Protein AF-A0A1I4BLM4-F1 (afdb_monomer)

Foldseek 3Di:
DDDDDDDDDDPPPPPDPDPPPQPLLNVLLVVLCVVLVDDSVVLSVLLVVLLVVCVPPPDPVCSSVSSSVSSVVVRVPVD

pLDDT: mean 79.38, std 16.89, range [45.16, 94.06]

Secondary structure (DSSP, 8-state):
----------------PPPP---HHHHHHHHHHHHHT--HHHHHHHHHHHHHHTTT-S-GGGHHHHHHHHHHHHHTT--

Sequence (79 aa):
MTVVAAEAVPEDDEPLPAPPEASFVDLLVARVSREYGVDPEGVRDRAAAALAAFAGARVQTFVPILVEKRLRASYRGCR

Radius of gyration: 22.93 Å; Cα contacts (8 Å, |Δi|>4): 34; chains: 1; bounding box: 46×56×60 Å

Structure (mmCIF, N/CA/C/O backbone):
data_AF-A0A1I4BLM4-F1
#
_entry.id   AF-A0A1I4BLM4-F1
#
loop_
_atom_site.group_PDB
_atom_site.id
_atom_site.type_symbol
_atom_site.label_atom_id
_atom_site.label_alt_id
_atom_site.label_comp_id
_atom_site.label_asym_id
_atom_site.label_entity_id
_atom_site.label_seq_id
_atom_site.pdbx_PDB_ins_code
_atom_site.Cartn_x
_atom_site.Cartn_y
_atom_site.Cartn_z
_atom_site.occupancy
_atom_site.B_iso_or_equiv
_atom_site.auth_seq_id
_atom_site.auth_comp_id
_atom_site.auth_asym_id
_atom_site.auth_atom_id
_atom_site.pdbx_PDB_model_num
ATOM 1 N N . MET A 1 1 ? -28.052 50.341 -44.735 1.00 45.50 1 MET A N 1
ATOM 2 C CA . MET A 1 1 ? -28.918 49.151 -44.661 1.00 45.50 1 MET A CA 1
ATOM 3 C C . MET A 1 1 ? -28.035 47.929 -44.848 1.00 45.50 1 MET A C 1
ATOM 5 O O . MET A 1 1 ? -27.961 47.437 -45.957 1.00 45.50 1 MET A O 1
ATOM 9 N N . THR A 1 2 ? -27.344 47.497 -43.787 1.00 47.22 2 THR A N 1
ATOM 10 C CA . THR A 1 2 ? -26.796 46.136 -43.653 1.00 47.22 2 THR A CA 1
ATOM 11 C C . THR A 1 2 ? -26.537 45.902 -42.168 1.00 47.22 2 THR A C 1
ATOM 13 O O . THR A 1 2 ? -25.812 46.672 -41.542 1.00 47.22 2 THR A O 1
ATOM 16 N N . VAL A 1 3 ? -27.201 44.900 -41.603 1.00 45.16 3 VAL A N 1
ATOM 17 C CA . VAL A 1 3 ? -27.026 44.424 -40.227 1.00 45.16 3 VAL A CA 1
ATOM 18 C C . VAL A 1 3 ? -26.068 43.242 -40.314 1.00 45.16 3 VAL A C 1
ATOM 20 O O . VAL A 1 3 ? -26.292 42.367 -41.149 1.00 45.16 3 VAL A O 1
ATOM 23 N N . VAL A 1 4 ? -25.023 43.199 -39.487 1.00 50.09 4 VAL A N 1
ATOM 24 C CA . VAL A 1 4 ? -24.257 41.966 -39.261 1.00 50.09 4 VAL A CA 1
ATOM 25 C C . VAL A 1 4 ? -24.230 41.719 -37.761 1.00 50.09 4 VAL A C 1
ATOM 27 O O . VAL A 1 4 ? -23.935 42.615 -36.972 1.00 50.09 4 VAL A O 1
ATOM 30 N N . ALA A 1 5 ? -24.701 40.527 -37.418 1.00 46.44 5 ALA A N 1
ATOM 31 C CA . ALA A 1 5 ? -25.141 40.104 -36.109 1.00 46.44 5 ALA A CA 1
ATOM 32 C C . ALA A 1 5 ? -23.979 39.944 -35.124 1.00 46.44 5 ALA A C 1
ATOM 34 O O . ALA A 1 5 ? -22.900 39.478 -35.484 1.00 46.44 5 ALA A O 1
ATOM 35 N N . ALA A 1 6 ? -24.243 40.305 -33.870 1.00 49.12 6 ALA A N 1
ATOM 36 C CA . ALA A 1 6 ? -23.455 39.855 -32.739 1.00 49.12 6 ALA A CA 1
ATOM 37 C C . ALA A 1 6 ? -23.731 38.359 -32.543 1.00 49.12 6 ALA A C 1
ATOM 39 O O . ALA A 1 6 ? -24.851 37.975 -32.203 1.00 49.12 6 ALA A O 1
ATOM 40 N N . GLU A 1 7 ? -22.730 37.519 -32.794 1.00 49.72 7 GLU A N 1
ATOM 41 C CA . GLU A 1 7 ? -22.772 36.122 -32.377 1.00 49.72 7 GLU A CA 1
ATOM 42 C C . GLU A 1 7 ? -22.578 36.068 -30.860 1.00 49.72 7 GLU A C 1
ATOM 44 O O . GLU A 1 7 ? -21.517 36.394 -30.326 1.00 49.72 7 GLU A O 1
ATOM 49 N N . ALA A 1 8 ? -23.655 35.705 -30.167 1.00 52.09 8 ALA A N 1
ATOM 50 C CA . ALA A 1 8 ? -23.620 35.307 -28.775 1.00 52.09 8 ALA A CA 1
ATOM 51 C C . ALA A 1 8 ? -22.854 33.983 -28.678 1.00 52.09 8 ALA A C 1
ATOM 53 O O . ALA A 1 8 ? -23.292 32.971 -29.224 1.00 52.09 8 ALA A O 1
ATOM 54 N N . VAL A 1 9 ? -21.709 34.002 -27.999 1.00 56.75 9 VAL A N 1
ATOM 55 C CA . VAL A 1 9 ? -21.010 32.788 -27.574 1.00 56.75 9 VAL A CA 1
ATOM 56 C C . VAL A 1 9 ? -21.731 32.314 -26.312 1.00 56.75 9 VAL A C 1
ATOM 58 O O . VAL A 1 9 ? -21.718 33.055 -25.328 1.00 56.75 9 VAL A O 1
ATOM 61 N N . PRO A 1 10 ? -22.428 31.165 -26.324 1.00 50.09 10 PRO A N 1
ATOM 62 C CA . PRO A 1 10 ? -23.054 30.663 -25.115 1.00 50.09 10 PRO A CA 1
ATOM 63 C C . PRO A 1 10 ? -21.967 30.286 -24.106 1.00 50.09 10 PRO A C 1
ATOM 65 O O . PRO A 1 10 ? -21.037 29.537 -24.404 1.00 50.09 10 PRO A O 1
ATOM 68 N N . GLU A 1 11 ? -22.101 30.878 -22.927 1.00 57.75 11 GLU A N 1
ATOM 69 C CA . GLU A 1 11 ? -21.384 30.561 -21.703 1.00 57.75 11 GLU A CA 1
ATOM 70 C C . GLU A 1 11 ? -21.760 29.135 -21.270 1.00 57.75 11 GLU A C 1
ATOM 72 O O . GLU A 1 11 ? -22.739 28.939 -20.558 1.00 57.75 11 GLU A O 1
ATOM 77 N N . ASP A 1 12 ? -20.995 28.137 -21.706 1.00 55.16 12 ASP A N 1
ATOM 78 C CA . ASP A 1 12 ? -20.931 26.836 -21.030 1.00 55.16 12 ASP A CA 1
ATOM 79 C C . ASP A 1 12 ? -19.646 26.806 -20.192 1.00 55.16 12 ASP A C 1
ATOM 81 O O . ASP A 1 12 ? -18.681 26.093 -20.462 1.00 55.16 12 ASP A O 1
ATOM 85 N N . ASP A 1 13 ? -19.626 27.659 -19.166 1.00 59.72 13 ASP A N 1
ATOM 86 C CA . ASP A 1 13 ? -18.702 27.562 -18.034 1.00 59.72 13 ASP A CA 1
ATOM 87 C C . ASP A 1 13 ? -19.252 26.473 -17.090 1.00 59.72 13 ASP A C 1
ATOM 89 O O . ASP A 1 13 ? -19.615 26.719 -15.939 1.00 59.72 13 ASP A O 1
ATOM 93 N N . GLU A 1 14 ? -19.406 25.244 -17.603 1.00 61.12 14 GLU A N 1
ATOM 94 C CA . GLU A 1 14 ? -19.536 24.090 -16.719 1.00 61.12 14 GLU A CA 1
ATOM 95 C C . GLU A 1 14 ? -18.223 24.025 -15.933 1.00 61.12 14 GLU A C 1
ATOM 97 O O . GLU A 1 14 ? -17.158 23.867 -16.545 1.00 61.12 14 GLU A O 1
ATOM 102 N N . PRO A 1 15 ? -18.239 24.163 -14.593 1.00 59.19 15 PRO A N 1
ATOM 103 C CA . PRO A 1 15 ? -17.027 23.993 -13.821 1.00 59.19 15 PRO A CA 1
ATOM 104 C C . PRO A 1 15 ? -16.541 22.570 -14.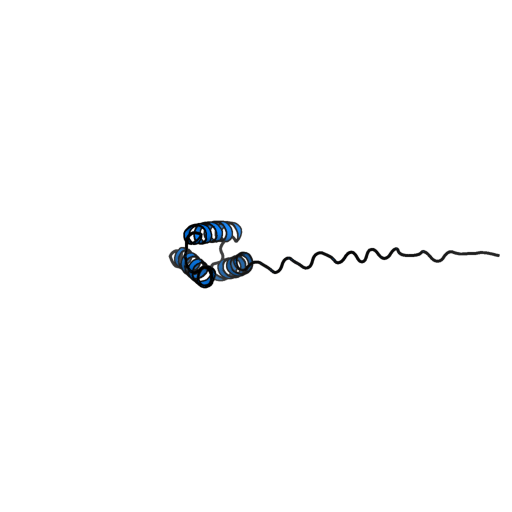080 1.00 59.19 15 PRO A C 1
ATOM 106 O O . PRO A 1 15 ? -17.152 21.604 -13.618 1.00 59.19 15 PRO A O 1
ATOM 109 N N . LEU A 1 16 ? -15.448 22.450 -14.846 1.00 62.66 16 LEU A N 1
ATOM 110 C CA . LEU A 1 16 ? -14.703 21.206 -14.999 1.00 62.66 16 LEU A CA 1
ATOM 111 C C . LEU A 1 16 ? -14.606 20.585 -13.605 1.00 62.66 16 LEU A C 1
ATOM 113 O O . LEU A 1 16 ? -14.199 21.297 -12.677 1.00 62.66 16 LEU A O 1
ATOM 117 N N . PRO A 1 17 ? -15.006 19.312 -13.417 1.00 58.19 17 PRO A N 1
ATOM 118 C CA . PRO A 1 17 ? -14.947 18.699 -12.105 1.00 58.19 17 PRO A CA 1
ATOM 119 C C . PRO A 1 17 ? -13.522 18.881 -11.603 1.00 58.19 17 PRO A C 1
ATOM 121 O O . PRO A 1 17 ? -12.572 18.457 -12.270 1.00 58.19 17 PRO A O 1
ATOM 124 N N . ALA A 1 18 ? -13.375 19.588 -10.476 1.00 56.66 18 ALA A N 1
ATOM 125 C CA . ALA A 1 18 ? -12.083 19.768 -9.837 1.00 56.66 18 ALA A CA 1
ATOM 126 C C . ALA A 1 18 ? -11.412 18.390 -9.803 1.00 56.66 18 ALA A C 1
ATOM 128 O O . ALA A 1 18 ? -12.103 17.416 -9.470 1.00 56.66 18 ALA A O 1
ATOM 129 N N . PRO A 1 19 ? -10.133 18.270 -10.217 1.00 57.69 19 PRO A N 1
ATOM 130 C CA . PRO A 1 19 ? -9.471 1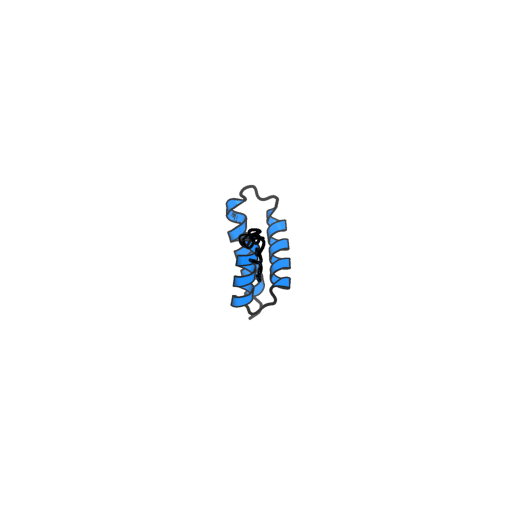6.975 -10.243 1.00 57.69 19 PRO A CA 1
ATOM 131 C C . PRO A 1 19 ? -9.714 16.345 -8.874 1.00 57.69 19 PRO A C 1
ATOM 133 O O . PRO A 1 19 ? -9.464 17.031 -7.877 1.00 57.69 19 PRO A O 1
ATOM 136 N N . PRO A 1 20 ? -10.296 15.130 -8.813 1.00 58.25 20 PRO A N 1
ATOM 137 C CA . PRO A 1 20 ? -10.699 14.542 -7.546 1.00 58.25 20 PRO A CA 1
ATOM 138 C C . PRO A 1 20 ? -9.482 14.623 -6.644 1.00 58.25 20 PRO A C 1
ATOM 140 O O . PRO A 1 20 ? -8.413 14.172 -7.064 1.00 58.25 20 PRO A O 1
ATOM 143 N N . GLU A 1 21 ? -9.614 15.302 -5.497 1.00 65.62 21 GLU A N 1
ATOM 144 C CA . GLU A 1 21 ? -8.504 15.496 -4.569 1.00 65.62 21 GLU A CA 1
ATOM 145 C C . GLU A 1 21 ? -7.806 14.147 -4.429 1.00 65.62 21 GLU A C 1
ATOM 147 O O . GLU A 1 21 ? -8.430 13.171 -4.002 1.00 65.62 21 GLU A O 1
ATOM 152 N N . ALA A 1 22 ? -6.577 14.057 -4.954 1.00 70.06 22 ALA A N 1
ATOM 153 C CA . ALA A 1 22 ? -5.959 12.766 -5.209 1.00 70.06 22 ALA A CA 1
ATOM 154 C C . ALA A 1 22 ? -5.970 11.974 -3.905 1.00 70.06 22 ALA A C 1
ATOM 156 O O . ALA A 1 22 ? -5.500 12.468 -2.873 1.00 70.06 22 ALA A O 1
ATOM 157 N N . SER A 1 23 ? -6.543 10.768 -3.931 1.00 85.25 23 SER A N 1
ATOM 158 C CA . SER A 1 23 ? -6.689 9.998 -2.704 1.00 85.25 23 SER A CA 1
ATOM 159 C C . SER A 1 23 ? -5.306 9.753 -2.097 1.00 85.25 23 SER A C 1
ATOM 161 O O . SER A 1 23 ? -4.292 9.710 -2.803 1.00 85.25 23 SER A O 1
ATOM 163 N N . PHE A 1 24 ? -5.234 9.538 -0.781 1.00 86.06 24 PHE A N 1
ATOM 164 C CA . PHE A 1 24 ? -3.971 9.157 -0.141 1.00 86.06 24 PHE A CA 1
ATOM 165 C C . PHE A 1 24 ? -3.290 7.979 -0.871 1.00 86.06 24 PHE A C 1
ATOM 167 O O . PHE A 1 24 ? -2.063 7.944 -0.985 1.00 86.06 24 PHE A O 1
ATOM 174 N N . VAL A 1 25 ? -4.083 7.041 -1.402 1.00 88.19 25 VAL A N 1
ATOM 175 C CA . VAL A 1 25 ? -3.589 5.894 -2.170 1.00 88.19 25 VAL A CA 1
ATOM 176 C C . VAL A 1 25 ? -2.918 6.345 -3.459 1.00 88.19 25 VAL A C 1
ATOM 178 O O . VAL A 1 25 ? -1.821 5.880 -3.750 1.00 88.19 25 VAL A O 1
ATOM 181 N N . ASP A 1 26 ? -3.518 7.277 -4.195 1.00 91.19 26 ASP A N 1
ATOM 182 C CA . ASP A 1 26 ? -2.956 7.789 -5.447 1.00 91.19 26 ASP A CA 1
ATOM 183 C C . ASP A 1 26 ? -1.629 8.519 -5.209 1.00 91.19 26 ASP A C 1
ATOM 185 O O . ASP A 1 26 ? -0.642 8.272 -5.908 1.00 91.19 26 ASP A O 1
ATOM 189 N N . LEU A 1 27 ? -1.563 9.346 -4.160 1.00 92.06 27 LEU A N 1
ATOM 190 C CA . LEU A 1 27 ? -0.329 10.027 -3.757 1.00 92.06 27 LEU A CA 1
ATOM 191 C C . LEU A 1 27 ? 0.763 9.032 -3.335 1.00 92.06 27 LEU A C 1
ATOM 193 O O . LEU A 1 27 ? 1.937 9.191 -3.688 1.00 92.06 27 LEU A O 1
ATOM 197 N N . LEU A 1 28 ? 0.390 7.983 -2.596 1.00 91.06 28 LEU A N 1
ATOM 198 C CA . LEU A 1 28 ? 1.317 6.941 -2.169 1.00 91.06 28 LEU A CA 1
ATOM 199 C C . LEU A 1 28 ? 1.840 6.129 -3.358 1.00 91.06 28 LEU A C 1
ATOM 201 O O . LEU A 1 28 ? 3.047 5.897 -3.446 1.00 91.06 28 LEU A O 1
ATOM 205 N N . VAL A 1 29 ? 0.952 5.732 -4.270 1.00 94.06 29 VAL A N 1
ATOM 206 C CA . VAL A 1 29 ? 1.282 4.985 -5.488 1.00 94.06 29 VAL A CA 1
ATOM 207 C C . VAL A 1 29 ? 2.261 5.779 -6.336 1.00 94.06 29 VAL A C 1
ATOM 209 O O . VAL A 1 29 ? 3.319 5.255 -6.682 1.00 94.06 29 VAL A O 1
ATOM 212 N N . ALA A 1 30 ? 1.969 7.054 -6.604 1.00 93.06 30 ALA A N 1
ATOM 213 C CA . ALA A 1 30 ? 2.846 7.919 -7.385 1.00 93.06 30 ALA A CA 1
ATOM 214 C C . ALA A 1 30 ? 4.246 8.021 -6.759 1.00 93.06 30 ALA A C 1
ATOM 216 O O . ALA A 1 30 ? 5.260 7.870 -7.447 1.00 93.06 30 ALA A O 1
ATOM 217 N N . ARG A 1 31 ? 4.324 8.215 -5.434 1.00 92.44 31 ARG A N 1
ATOM 218 C CA . ARG A 1 31 ? 5.611 8.333 -4.737 1.00 92.44 31 ARG A CA 1
ATOM 219 C C . ARG A 1 31 ? 6.408 7.028 -4.753 1.00 92.44 31 ARG A C 1
ATOM 221 O O . ARG A 1 31 ? 7.601 7.073 -5.034 1.00 92.44 31 ARG A O 1
ATOM 228 N N . VAL A 1 32 ? 5.775 5.889 -4.464 1.00 91.81 32 VAL A N 1
ATOM 229 C CA . VAL A 1 32 ? 6.440 4.572 -4.434 1.00 91.81 32 VAL A CA 1
ATOM 230 C C . VAL A 1 32 ? 6.889 4.155 -5.834 1.00 91.81 32 VAL A C 1
ATOM 232 O O . VAL A 1 32 ? 8.028 3.727 -5.996 1.00 91.81 32 VAL A O 1
ATOM 235 N N . SER A 1 33 ? 6.050 4.349 -6.852 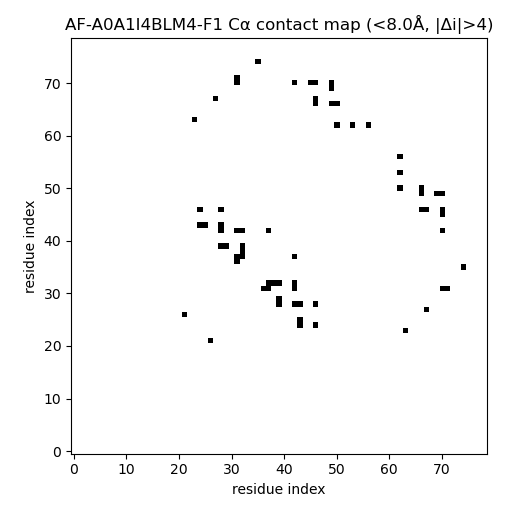1.00 93.12 33 SER A N 1
ATOM 236 C CA . SER A 1 33 ? 6.396 4.040 -8.249 1.00 93.12 33 SER A CA 1
ATOM 237 C C . SER A 1 33 ? 7.634 4.816 -8.693 1.00 93.12 33 SER A C 1
ATOM 239 O O . SER A 1 33 ? 8.574 4.236 -9.227 1.00 93.12 33 SER A O 1
ATOM 241 N N . ARG A 1 34 ? 7.689 6.118 -8.375 1.00 93.12 34 ARG A N 1
ATOM 242 C CA . ARG A 1 34 ? 8.847 6.970 -8.675 1.00 93.12 34 ARG A CA 1
ATOM 243 C C . ARG A 1 34 ? 10.099 6.581 -7.887 1.00 93.12 34 ARG A C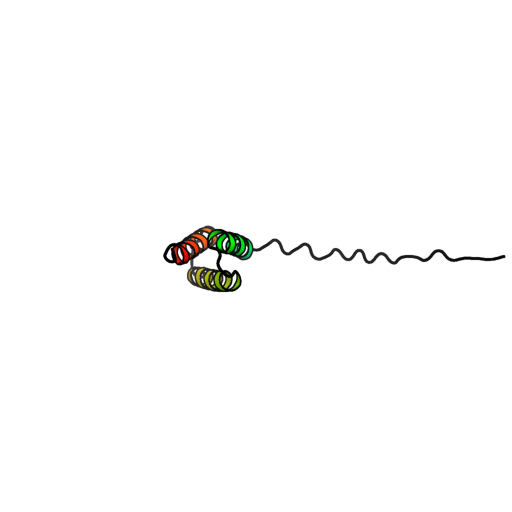 1
ATOM 245 O O . ARG A 1 34 ? 11.194 6.646 -8.426 1.00 93.12 34 ARG A O 1
ATOM 252 N N . GLU A 1 35 ? 9.953 6.230 -6.612 1.00 93.44 35 GLU A N 1
ATOM 253 C CA . GLU A 1 35 ? 11.088 5.911 -5.736 1.00 93.44 35 GLU A CA 1
ATOM 254 C C . GLU A 1 35 ? 11.748 4.572 -6.082 1.00 93.44 35 GLU A C 1
ATOM 256 O O . GLU A 1 35 ? 12.969 4.457 -6.003 1.00 93.44 35 GLU A O 1
ATOM 261 N N . TYR A 1 36 ? 10.953 3.576 -6.477 1.00 89.44 36 TYR A N 1
ATOM 262 C CA . TYR A 1 36 ? 11.435 2.222 -6.757 1.00 89.44 36 TYR A CA 1
ATOM 263 C C . TYR A 1 36 ? 11.489 1.881 -8.256 1.00 89.44 36 TYR A C 1
ATOM 265 O O . TYR A 1 36 ? 11.954 0.799 -8.600 1.00 89.44 36 TYR A O 1
ATOM 273 N N . GLY A 1 37 ? 11.040 2.773 -9.146 1.00 92.25 37 GLY A N 1
ATOM 274 C CA . GLY A 1 37 ? 11.035 2.545 -10.597 1.00 92.25 37 GLY A CA 1
ATOM 275 C C . GLY A 1 37 ? 10.098 1.416 -11.037 1.00 92.25 37 GLY A C 1
ATOM 276 O O . GLY A 1 37 ? 10.404 0.700 -11.985 1.00 92.25 37 GLY A O 1
ATOM 277 N N . VAL A 1 38 ? 8.991 1.222 -10.317 1.00 91.81 38 VAL A N 1
ATOM 278 C CA . VAL A 1 38 ? 8.037 0.122 -10.532 1.00 91.81 38 VAL A CA 1
ATOM 279 C C . VAL A 1 38 ? 6.741 0.617 -11.165 1.00 91.81 38 VAL A C 1
ATOM 281 O O . VAL A 1 38 ? 6.393 1.793 -11.061 1.00 91.81 38 VAL A O 1
ATOM 284 N N . ASP A 1 39 ? 6.021 -0.307 -11.794 1.00 93.12 39 ASP A N 1
ATOM 285 C CA . ASP A 1 39 ? 4.738 -0.037 -12.431 1.00 93.12 39 ASP A CA 1
ATOM 286 C C . ASP A 1 39 ? 3.659 0.420 -11.414 1.00 93.12 39 ASP A C 1
ATOM 288 O O . ASP A 1 39 ? 3.465 -0.241 -10.384 1.00 93.12 39 ASP A O 1
ATOM 292 N N . PRO A 1 40 ? 2.950 1.538 -11.676 1.00 91.81 40 PRO A N 1
ATOM 293 C CA . PRO A 1 40 ? 1.969 2.098 -10.750 1.00 91.81 40 PRO A CA 1
ATOM 294 C C . PRO A 1 40 ? 0.709 1.245 -10.572 1.00 91.81 40 PRO A C 1
ATOM 296 O O . PRO A 1 40 ? 0.097 1.312 -9.503 1.00 91.81 40 PRO A O 1
ATOM 299 N N . GLU A 1 41 ? 0.318 0.438 -11.558 1.00 93.56 41 GLU A N 1
ATOM 300 C CA . GLU A 1 41 ? -0.832 -0.466 -11.445 1.00 93.56 41 GLU A CA 1
ATOM 301 C C . GLU A 1 41 ? -0.520 -1.581 -10.438 1.00 93.56 41 GLU A C 1
ATOM 303 O O . GLU A 1 41 ? -1.235 -1.757 -9.449 1.00 93.56 41 GLU A O 1
ATOM 308 N N . GLY A 1 42 ? 0.655 -2.203 -10.562 1.00 91.94 42 GLY A N 1
ATOM 309 C CA . GLY A 1 42 ? 1.134 -3.186 -9.589 1.00 91.94 42 GLY A CA 1
ATOM 310 C C . GLY A 1 42 ? 1.371 -2.611 -8.183 1.00 91.94 42 GLY A C 1
ATOM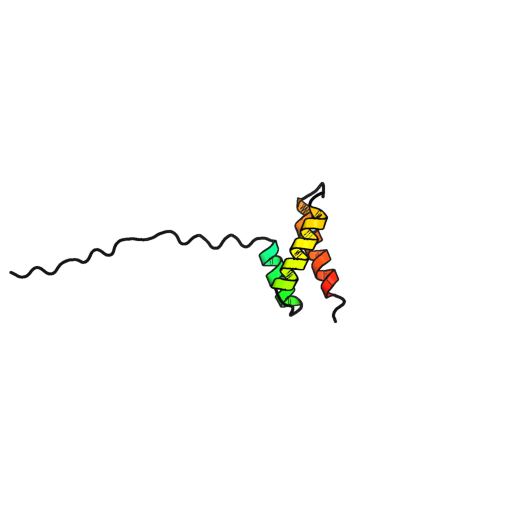 311 O O . GLY A 1 42 ? 1.321 -3.342 -7.185 1.00 91.94 42 GLY A O 1
ATOM 312 N N . VAL A 1 43 ? 1.641 -1.308 -8.057 1.00 93.56 43 VAL A N 1
ATOM 313 C CA . VAL A 1 43 ? 1.690 -0.622 -6.754 1.00 93.56 43 VAL A CA 1
ATOM 314 C C . VAL A 1 43 ? 0.283 -0.397 -6.199 1.00 93.56 43 VAL A C 1
ATOM 316 O O . VAL A 1 43 ? 0.089 -0.600 -4.998 1.00 93.56 43 VAL A O 1
ATOM 319 N N . ARG A 1 44 ? -0.695 -0.036 -7.041 1.00 93.94 44 ARG A N 1
ATOM 320 C CA . ARG A 1 44 ? -2.108 0.117 -6.650 1.00 93.94 44 ARG A CA 1
ATOM 321 C C . ARG A 1 44 ? -2.683 -1.177 -6.098 1.00 93.94 44 ARG A C 1
ATOM 323 O O . ARG A 1 44 ? -3.252 -1.149 -5.010 1.00 93.94 44 ARG A O 1
ATOM 330 N N . ASP A 1 45 ? -2.463 -2.301 -6.770 1.00 93.25 45 ASP A N 1
ATOM 331 C CA . ASP A 1 45 ? -2.970 -3.602 -6.318 1.00 93.25 45 ASP A CA 1
ATOM 332 C C . ASP A 1 45 ? -2.421 -3.979 -4.940 1.00 93.25 45 ASP A C 1
ATOM 334 O O . ASP A 1 45 ? -3.153 -4.393 -4.036 1.00 93.25 45 ASP A O 1
ATOM 338 N N . ARG A 1 46 ? -1.120 -3.755 -4.726 1.00 93.00 46 ARG A N 1
ATOM 339 C CA . ARG A 1 46 ? -0.486 -3.981 -3.420 1.00 93.00 46 ARG A CA 1
ATOM 340 C C . ARG A 1 46 ? -0.990 -3.006 -2.356 1.00 93.00 46 ARG A C 1
ATOM 342 O O . ARG A 1 46 ? -1.127 -3.402 -1.198 1.00 93.00 46 ARG A O 1
ATOM 349 N N . ALA A 1 47 ? -1.275 -1.757 -2.723 1.00 92.19 47 ALA A N 1
ATOM 350 C CA . ALA A 1 47 ? -1.864 -0.770 -1.823 1.00 92.19 47 ALA A CA 1
ATOM 351 C C . ALA A 1 47 ? -3.286 -1.167 -1.402 1.00 92.19 47 ALA A C 1
ATOM 353 O O . ALA A 1 47 ? -3.602 -1.125 -0.214 1.00 92.19 47 ALA A O 1
ATOM 354 N N . ALA A 1 48 ? -4.112 -1.619 -2.348 1.00 91.75 48 ALA A N 1
ATOM 355 C CA . ALA A 1 48 ? -5.463 -2.106 -2.094 1.00 91.75 48 ALA A CA 1
ATOM 356 C C . ALA A 1 48 ? -5.451 -3.350 -1.192 1.00 91.75 48 ALA A C 1
ATOM 358 O O . ALA A 1 48 ? -6.173 -3.401 -0.196 1.00 91.75 48 ALA A O 1
ATOM 359 N N . ALA A 1 49 ? -4.562 -4.312 -1.461 1.00 92.00 49 ALA A N 1
ATOM 360 C CA . ALA A 1 49 ? -4.385 -5.488 -0.611 1.00 92.00 49 ALA A CA 1
ATOM 361 C C . ALA A 1 49 ? -3.922 -5.120 0.812 1.00 92.00 49 ALA A C 1
ATOM 363 O O . ALA A 1 49 ? -4.399 -5.687 1.798 1.00 92.00 49 ALA A O 1
ATOM 364 N N . ALA A 1 50 ? -3.013 -4.147 0.943 1.00 91.88 50 ALA A N 1
ATOM 365 C CA . ALA A 1 50 ? -2.576 -3.646 2.242 1.00 91.88 50 ALA A CA 1
ATOM 366 C C . ALA A 1 50 ? -3.715 -2.944 3.000 1.00 91.88 50 ALA A C 1
ATOM 368 O O . ALA A 1 50 ? -3.861 -3.168 4.198 1.00 91.88 50 ALA A O 1
ATOM 369 N N . LEU A 1 51 ? -4.540 -2.146 2.318 1.00 90.75 51 LEU A N 1
ATOM 370 C CA . LEU A 1 51 ? -5.721 -1.508 2.906 1.00 90.75 51 LEU A CA 1
ATOM 371 C C . LEU A 1 51 ? -6.751 -2.531 3.383 1.00 90.75 51 LEU A C 1
ATOM 373 O O . LEU A 1 51 ? -7.229 -2.427 4.511 1.00 90.75 51 LEU A O 1
ATOM 377 N N . ALA A 1 52 ? -7.042 -3.548 2.570 1.00 91.12 52 ALA A N 1
ATOM 378 C CA . ALA A 1 52 ? -7.959 -4.622 2.937 1.00 91.12 52 ALA A CA 1
ATOM 379 C C . ALA A 1 52 ? -7.505 -5.349 4.216 1.00 91.12 52 ALA A C 1
ATOM 381 O O . ALA A 1 52 ? -8.327 -5.653 5.080 1.00 91.12 52 ALA A O 1
ATOM 382 N N . ALA A 1 53 ? -6.194 -5.543 4.398 1.00 90.62 53 ALA A N 1
ATOM 383 C CA . ALA A 1 53 ? -5.637 -6.137 5.615 1.00 90.62 53 ALA A CA 1
ATOM 384 C C . ALA A 1 53 ? -5.867 -5.286 6.881 1.00 90.62 53 ALA A C 1
ATOM 386 O O . ALA A 1 53 ? -5.847 -5.821 7.989 1.00 90.62 53 ALA A O 1
ATOM 387 N N . PHE A 1 54 ? -6.102 -3.979 6.733 1.00 88.69 54 PHE A N 1
ATOM 388 C CA . PHE A 1 54 ? -6.393 -3.062 7.836 1.00 88.69 54 PHE A CA 1
ATOM 389 C C . PHE A 1 54 ? -7.874 -2.667 7.939 1.00 88.69 54 PHE A C 1
ATOM 391 O O . PHE A 1 54 ? -8.223 -1.892 8.827 1.00 88.69 54 PHE A O 1
ATOM 398 N N . ALA A 1 55 ? -8.766 -3.226 7.114 1.00 84.81 55 ALA A N 1
ATOM 399 C CA . ALA A 1 55 ? -10.188 -2.868 7.108 1.00 84.81 55 ALA A CA 1
ATOM 400 C C . ALA A 1 55 ? -10.871 -3.057 8.480 1.00 84.81 55 ALA A C 1
ATOM 402 O O . ALA A 1 55 ? -11.745 -2.277 8.850 1.00 84.81 55 ALA A O 1
ATOM 403 N N . GLY A 1 56 ? -10.435 -4.050 9.264 1.00 85.56 56 GLY A N 1
ATOM 404 C CA . GLY A 1 56 ? -10.929 -4.317 10.623 1.00 85.56 56 GLY A CA 1
ATOM 405 C C . GLY A 1 56 ? -10.161 -3.616 11.753 1.00 85.56 56 GLY A C 1
ATOM 406 O O . GLY A 1 56 ? -10.395 -3.918 12.925 1.00 85.56 56 GLY A O 1
ATOM 407 N N . ALA A 1 57 ?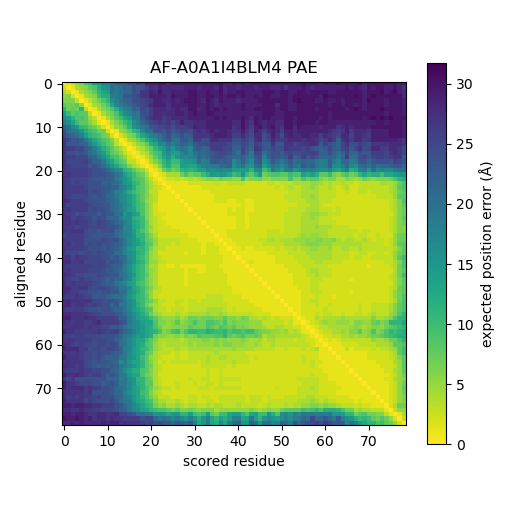 -9.208 -2.730 11.448 1.00 86.56 57 ALA A N 1
ATOM 408 C CA . ALA A 1 57 ? -8.406 -2.066 12.470 1.00 86.56 57 ALA A CA 1
ATOM 409 C C . ALA A 1 57 ? -9.261 -1.092 13.298 1.00 86.56 57 ALA A C 1
ATOM 411 O O . ALA A 1 57 ? -9.950 -0.227 12.761 1.00 86.56 57 ALA A O 1
ATOM 412 N N . ARG A 1 58 ? -9.166 -1.185 14.633 1.00 82.50 58 ARG A N 1
ATOM 413 C CA . ARG A 1 58 ? -9.902 -0.293 15.551 1.00 82.50 58 ARG A CA 1
ATOM 414 C C . ARG A 1 58 ? -9.505 1.179 15.419 1.00 82.50 58 ARG A C 1
ATOM 416 O O . ARG A 1 58 ? -10.294 2.047 15.770 1.00 82.50 58 ARG A O 1
ATOM 423 N N . VAL A 1 59 ? -8.290 1.461 14.947 1.00 87.62 59 VAL A N 1
ATOM 424 C CA . VAL A 1 59 ? -7.771 2.826 14.806 1.00 87.62 59 VAL A CA 1
ATOM 425 C C . VAL A 1 59 ? -7.429 3.098 13.347 1.00 87.62 59 VAL A C 1
ATOM 427 O O . VAL A 1 59 ? -6.351 2.746 12.871 1.00 87.62 59 VAL A O 1
ATOM 430 N N . GLN A 1 60 ? -8.356 3.753 12.648 1.00 86.62 60 GLN A N 1
ATOM 431 C CA . GLN A 1 60 ? -8.244 4.030 11.213 1.00 86.62 60 GLN A CA 1
ATOM 432 C C . GLN A 1 60 ? -7.228 5.139 10.890 1.00 86.62 60 GLN A C 1
ATOM 434 O O . GLN A 1 60 ? -6.595 5.117 9.839 1.00 86.62 60 GLN A O 1
ATOM 439 N N . THR A 1 61 ? -6.979 6.067 11.822 1.00 90.50 61 THR A N 1
ATOM 440 C CA . THR A 1 61 ? -6.046 7.197 11.639 1.00 90.50 61 THR A CA 1
ATOM 441 C C . THR A 1 61 ? -4.617 6.765 11.289 1.00 90.50 61 THR A C 1
ATOM 443 O O . THR A 1 61 ? -3.910 7.489 10.594 1.00 90.50 61 THR A O 1
ATOM 446 N N . PHE A 1 62 ? -4.179 5.581 11.733 1.00 89.88 62 PHE A N 1
ATOM 447 C CA . PHE A 1 62 ? -2.83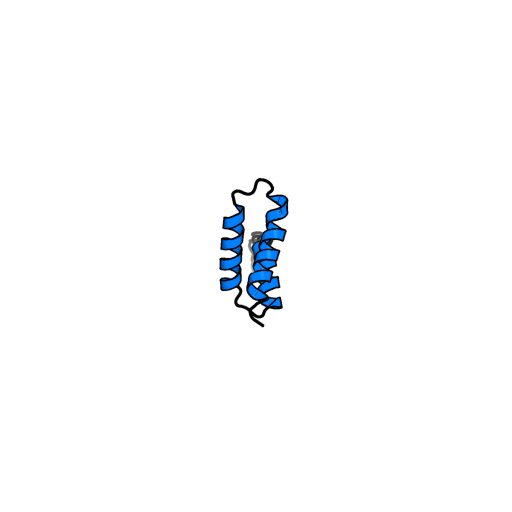4 5.066 11.447 1.00 89.88 62 PHE A CA 1
ATOM 448 C C . PHE A 1 62 ? -2.760 4.180 10.201 1.00 89.88 62 PHE A C 1
ATOM 450 O O . PHE A 1 62 ? -1.663 3.817 9.777 1.00 89.88 62 PHE A O 1
ATOM 457 N N . VAL A 1 63 ? -3.891 3.826 9.591 1.00 90.12 63 VAL A N 1
ATOM 458 C CA . VAL A 1 63 ? -3.899 2.955 8.410 1.00 90.12 63 VAL A CA 1
ATOM 459 C C . VAL A 1 63 ? -3.042 3.512 7.269 1.00 90.12 63 VAL A C 1
ATOM 461 O O . VAL A 1 63 ? -2.248 2.736 6.735 1.00 90.12 63 VAL A O 1
ATOM 464 N N . PRO A 1 64 ? -3.054 4.825 6.954 1.00 90.38 64 PRO A N 1
ATOM 465 C CA . PRO A 1 64 ? -2.186 5.378 5.916 1.00 90.38 64 PRO A CA 1
ATOM 466 C C . PRO A 1 64 ? -0.696 5.068 6.132 1.00 90.38 64 PRO A C 1
ATOM 468 O O . PRO A 1 64 ? -0.025 4.527 5.250 1.00 90.38 64 PRO A O 1
ATOM 471 N N . ILE A 1 65 ? -0.172 5.323 7.336 1.00 90.94 65 ILE A N 1
ATOM 472 C CA . ILE A 1 65 ? 1.253 5.106 7.626 1.00 90.94 65 ILE A CA 1
ATOM 473 C C . ILE A 1 65 ? 1.622 3.615 7.671 1.00 90.94 65 ILE A C 1
ATOM 475 O O . ILE A 1 65 ? 2.738 3.239 7.303 1.00 90.94 65 ILE A O 1
ATOM 479 N N . LEU A 1 66 ? 0.695 2.746 8.087 1.00 91.88 66 LEU A N 1
ATOM 480 C CA . LEU A 1 66 ? 0.903 1.297 8.092 1.00 91.88 66 LEU A CA 1
ATOM 481 C C . LEU A 1 66 ? 0.924 0.717 6.672 1.00 91.88 66 LEU A C 1
ATOM 483 O O . LEU A 1 66 ? 1.795 -0.099 6.357 1.00 91.88 66 LEU A O 1
ATOM 487 N N . VAL A 1 67 ? 0.013 1.172 5.809 1.00 92.12 67 VAL A N 1
ATOM 488 C CA . VAL A 1 67 ? -0.040 0.800 4.388 1.00 92.12 67 VAL A CA 1
ATOM 489 C C . VAL A 1 67 ? 1.247 1.213 3.684 1.00 92.12 67 VAL A C 1
ATOM 491 O O . VAL A 1 67 ? 1.884 0.380 3.038 1.00 92.12 67 VAL A O 1
ATOM 494 N N . GLU A 1 68 ? 1.695 2.456 3.881 1.00 92.56 68 GLU A N 1
ATOM 495 C CA . GLU A 1 68 ? 2.966 2.933 3.336 1.00 92.56 68 GLU A CA 1
ATOM 496 C C . GLU A 1 68 ? 4.149 2.065 3.785 1.00 92.56 68 GLU A C 1
ATOM 498 O O . GLU A 1 68 ? 4.951 1.626 2.954 1.00 92.56 68 GLU A O 1
ATOM 503 N N . LYS A 1 69 ? 4.270 1.798 5.091 1.00 92.25 69 LYS A N 1
ATOM 504 C CA . LYS A 1 69 ? 5.364 0.975 5.623 1.00 92.25 69 LYS A CA 1
ATOM 505 C C . LYS A 1 69 ? 5.383 -0.419 4.998 1.00 92.25 69 LYS A C 1
ATOM 507 O O . LYS A 1 69 ? 6.456 -0.902 4.634 1.00 92.25 69 LYS A O 1
ATOM 512 N N . ARG A 1 70 ? 4.216 -1.053 4.851 1.00 91.12 70 ARG A N 1
ATOM 513 C CA . ARG A 1 70 ? 4.086 -2.391 4.256 1.00 91.12 70 ARG A CA 1
ATOM 514 C C . ARG A 1 70 ? 4.464 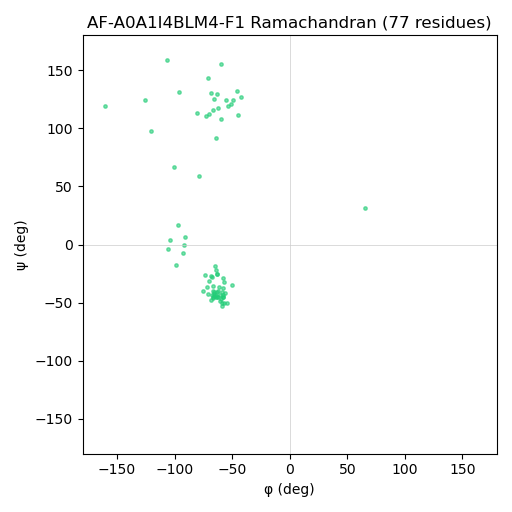-2.400 2.773 1.00 91.12 70 ARG A C 1
ATOM 516 O O . ARG A 1 70 ? 5.183 -3.297 2.332 1.00 91.12 70 ARG A O 1
ATOM 523 N N . LEU A 1 71 ? 4.028 -1.390 2.021 1.00 90.88 71 LEU A N 1
ATOM 524 C CA . LEU A 1 71 ? 4.395 -1.206 0.615 1.00 90.88 71 LEU A CA 1
ATOM 525 C C . LEU A 1 71 ? 5.908 -1.071 0.449 1.00 90.88 71 LEU A C 1
ATOM 527 O O . LEU A 1 71 ? 6.520 -1.846 -0.279 1.00 90.88 71 LEU A O 1
ATOM 531 N N . ARG A 1 72 ? 6.531 -0.151 1.190 1.00 91.00 72 ARG A N 1
ATOM 532 C CA . ARG A 1 72 ? 7.986 0.060 1.150 1.00 91.00 72 ARG A CA 1
ATOM 533 C C . ARG A 1 72 ? 8.764 -1.200 1.524 1.00 91.00 72 ARG A C 1
ATOM 535 O O . ARG A 1 72 ? 9.765 -1.507 0.885 1.00 91.00 72 ARG A O 1
ATOM 542 N N . ALA A 1 73 ? 8.310 -1.944 2.533 1.00 90.69 73 ALA A N 1
ATOM 543 C CA . ALA A 1 73 ? 8.937 -3.206 2.922 1.00 90.69 73 ALA A CA 1
ATOM 544 C C . ALA A 1 73 ? 8.906 -4.247 1.790 1.00 90.69 73 ALA A C 1
ATOM 546 O O . ALA A 1 73 ? 9.889 -4.955 1.598 1.00 90.69 73 ALA A O 1
ATOM 547 N N . SER A 1 74 ? 7.824 -4.283 1.006 1.00 88.50 74 SER A N 1
ATOM 548 C CA . SER A 1 74 ? 7.669 -5.217 -0.118 1.00 88.50 74 SER A CA 1
ATOM 549 C C . SER A 1 74 ? 8.643 -4.935 -1.269 1.00 88.50 74 SER A C 1
ATOM 551 O O . SER A 1 74 ? 9.024 -5.861 -1.973 1.00 88.50 74 SER A O 1
ATOM 553 N N . TYR A 1 75 ? 9.079 -3.682 -1.438 1.00 86.25 75 TYR A N 1
ATOM 554 C CA . TYR A 1 75 ? 10.025 -3.283 -2.490 1.00 86.25 75 TYR A CA 1
ATOM 555 C C . TYR A 1 75 ? 11.481 -3.164 -2.016 1.00 86.25 75 TYR A C 1
ATOM 557 O O . TYR A 1 75 ? 12.400 -3.200 -2.831 1.00 86.25 75 TYR A O 1
ATOM 565 N N . ARG A 1 76 ? 11.733 -3.070 -0.702 1.00 80.94 76 ARG A N 1
ATOM 566 C CA . ARG A 1 76 ? 13.097 -3.016 -0.138 1.00 80.94 76 ARG A CA 1
ATOM 567 C C . ARG A 1 76 ? 13.922 -4.291 -0.358 1.00 80.94 76 ARG A C 1
ATOM 569 O O . ARG A 1 76 ? 15.137 -4.216 -0.233 1.00 80.94 76 ARG A O 1
ATOM 576 N N . GLY A 1 77 ? 13.292 -5.423 -0.675 1.00 66.38 77 GLY A N 1
ATOM 577 C CA . GLY A 1 77 ? 13.971 -6.690 -0.980 1.00 66.38 77 GLY A CA 1
ATOM 578 C C . GLY A 1 77 ? 14.287 -6.920 -2.463 1.00 66.38 77 GLY A C 1
ATOM 579 O O . GLY A 1 77 ? 14.830 -7.966 -2.795 1.00 66.38 77 GLY A O 1
ATOM 580 N N . CYS A 1 78 ? 13.935 -5.987 -3.353 1.00 56.62 78 CYS A N 1
ATOM 581 C CA . CYS A 1 78 ? 14.115 -6.126 -4.804 1.00 56.62 78 CYS A CA 1
ATOM 582 C C . CYS A 1 78 ? 15.392 -5.452 -5.343 1.00 56.62 78 CYS A C 1
ATOM 584 O O . CYS A 1 78 ? 15.4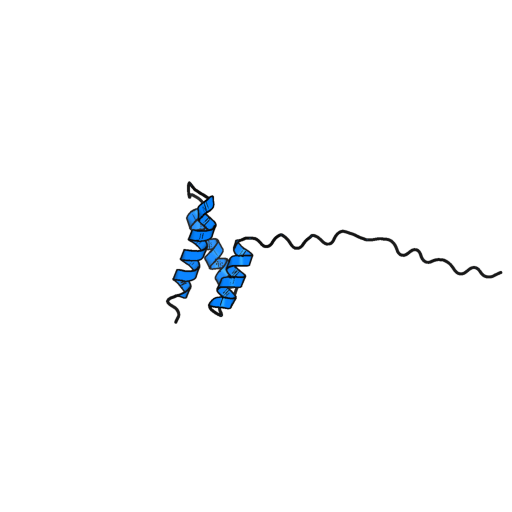69 -5.196 -6.543 1.00 56.62 78 CYS A O 1
ATOM 586 N N . ARG A 1 79 ? 16.361 -5.127 -4.479 1.00 48.94 79 ARG A N 1
ATOM 587 C CA . ARG A 1 79 ? 17.621 -4.475 -4.860 1.00 48.94 79 ARG A CA 1
ATOM 588 C C . ARG A 1 79 ? 18.811 -5.398 -4.657 1.00 48.94 79 ARG A C 1
ATOM 590 O O . ARG A 1 79 ? 18.824 -6.090 -3.618 1.00 48.94 79 ARG A O 1
#

Organism: NCBI:txid504800

Mean predicted aligned error: 12.04 Å

Solvent-accessible surface area (backbone atoms only — not comparable to full-atom values): 5135 Å² total; per-residue (Å²): 142,83,88,81,81,85,80,80,77,82,84,77,80,68,76,70,77,69,75,73,78,72,48,72,65,56,56,47,25,56,52,50,21,67,74,70,76,45,64,51,67,68,40,43,55,53,48,53,55,43,46,61,76,46,68,84,48,94,62,65,89,53,46,65,62,52,37,52,52,53,54,53,58,68,56,69,74,76,117